Protein AF-A0A0F9GVG9-F1 (afdb_monomer)

Sequence (98 aa):
MKFPENLPGGWEFTEPFTPYPLAKGQVWRKCGPSDAIEIVRVMQPNHAEFDSGLPGISVRSSEIGNQSVTWRKDTWFMPGTEQQLMKRFETEGFARAK

Nearest PDB structures (foldseek):
  5zg9-assembly1_A  TM=3.654E-01  e=4.454E-01  Pyricularia oryzae P131
  4bhm-assembly1_F  TM=4.011E-01  e=1.248E+00  Pyricularia oryzae
  6ywy-assembly1_F  TM=3.355E-01  e=5.523E+00  Neurospora crassa

Mean predicted aligned error: 5.8 Å

Radius of gyration: 13.38 Å; Cα contacts (8 Å, |Δi|>4): 190; chains: 1; bounding box: 28×26×38 Å

Organism: NCBI:txid412755

Structure (mmCIF, N/CA/C/O backbone):
data_AF-A0A0F9GVG9-F1
#
_entry.id   AF-A0A0F9GVG9-F1
#
loop_
_atom_site.group_PDB
_atom_site.id
_atom_site.type_symbol
_atom_site.label_atom_id
_atom_site.label_alt_id
_atom_site.label_comp_id
_atom_site.label_asym_id
_atom_site.label_entity_id
_atom_site.label_seq_id
_atom_site.pdbx_PDB_ins_code
_atom_site.Cartn_x
_atom_site.Cartn_y
_atom_site.Cartn_z
_atom_site.occupancy
_atom_site.B_iso_or_equiv
_atom_site.auth_seq_id
_atom_site.auth_comp_id
_atom_site.auth_asym_id
_atom_site.auth_atom_id
_atom_site.pdbx_PDB_model_num
ATOM 1 N N . MET A 1 1 ? -10.624 1.197 20.888 1.00 71.62 1 MET A N 1
ATOM 2 C CA . MET A 1 1 ? -10.964 1.287 19.451 1.00 71.62 1 MET A CA 1
ATOM 3 C C . MET A 1 1 ? -10.833 -0.109 18.861 1.00 71.62 1 MET A C 1
ATOM 5 O O . MET A 1 1 ? -9.872 -0.783 19.207 1.00 71.62 1 MET A O 1
ATOM 9 N N . LYS A 1 2 ? -11.811 -0.588 18.083 1.00 80.69 2 LYS A N 1
ATOM 10 C CA . LYS A 1 2 ? -11.713 -1.894 17.403 1.00 80.69 2 LYS A CA 1
ATOM 11 C C . LYS A 1 2 ? -10.901 -1.741 16.114 1.00 80.69 2 LYS A C 1
ATOM 13 O O . LYS A 1 2 ? -11.127 -0.780 15.381 1.00 80.69 2 LYS A O 1
ATOM 18 N N . PHE A 1 3 ? -9.999 -2.677 15.838 1.00 80.38 3 PHE A N 1
ATOM 19 C CA . PHE A 1 3 ? -9.158 -2.674 14.639 1.00 80.38 3 PHE A CA 1
ATOM 20 C C . PHE A 1 3 ? -9.432 -3.911 13.774 1.00 80.38 3 PHE A C 1
ATOM 22 O O . PHE A 1 3 ? -9.885 -4.923 14.315 1.00 80.38 3 PHE A O 1
ATOM 29 N N . PRO A 1 4 ? -9.173 -3.849 12.456 1.00 78.69 4 PRO A N 1
ATOM 30 C CA . PRO A 1 4 ? -9.175 -5.032 11.605 1.00 78.69 4 PRO A CA 1
ATOM 31 C C . PRO A 1 4 ? -8.119 -6.037 12.080 1.00 78.69 4 PRO A C 1
ATOM 33 O O . PRO A 1 4 ? -7.030 -5.636 12.484 1.00 78.69 4 PRO A O 1
ATOM 36 N N . GLU A 1 5 ? -8.409 -7.335 11.988 1.00 79.88 5 GLU A N 1
ATOM 37 C CA . GLU A 1 5 ? -7.473 -8.399 12.399 1.00 79.88 5 GLU A CA 1
ATOM 38 C C . GLU A 1 5 ? -6.166 -8.385 11.593 1.00 79.88 5 GLU A C 1
ATOM 40 O O . GLU A 1 5 ? -5.107 -8.742 12.099 1.00 79.88 5 GLU A O 1
ATOM 45 N N . ASN A 1 6 ? -6.229 -7.923 10.344 1.00 78.44 6 ASN A N 1
ATOM 46 C CA . ASN A 1 6 ? -5.098 -7.795 9.431 1.00 78.44 6 ASN A CA 1
ATOM 47 C C . ASN A 1 6 ? -4.429 -6.407 9.489 1.00 78.44 6 ASN A C 1
ATOM 49 O O . ASN A 1 6 ? -3.826 -5.992 8.503 1.00 78.44 6 ASN A O 1
ATOM 53 N N . LEU A 1 7 ? -4.564 -5.672 10.600 1.00 78.44 7 LEU A N 1
ATOM 54 C CA . LEU A 1 7 ? -3.835 -4.430 10.872 1.00 78.44 7 LEU A CA 1
ATOM 55 C C . LEU A 1 7 ? -2.732 -4.701 11.921 1.00 78.44 7 LEU A C 1
ATOM 57 O O . LEU A 1 7 ? -2.998 -4.595 13.122 1.00 78.44 7 LEU A O 1
ATOM 61 N N . PRO A 1 8 ? -1.507 -5.074 11.498 1.00 65.94 8 PRO A N 1
ATOM 62 C CA . PRO A 1 8 ? -0.435 -5.470 12.411 1.00 65.94 8 PRO A CA 1
ATOM 63 C C . PRO A 1 8 ? -0.003 -4.293 13.299 1.00 65.94 8 PRO A C 1
ATOM 65 O O . PRO A 1 8 ? 0.111 -3.168 12.809 1.00 65.94 8 PRO A O 1
ATOM 68 N N . GLY A 1 9 ? 0.167 -4.529 14.605 1.00 60.62 9 GLY A N 1
ATOM 69 C CA . GLY A 1 9 ? 0.579 -3.488 15.561 1.00 60.62 9 GLY A CA 1
ATOM 70 C C . GLY A 1 9 ? -0.505 -2.452 15.900 1.00 60.62 9 GLY A C 1
ATOM 71 O O . GLY A 1 9 ? -0.252 -1.505 16.644 1.00 60.62 9 GLY A O 1
ATOM 72 N N . GLY A 1 10 ? -1.731 -2.618 15.388 1.00 66.25 10 GLY A N 1
ATOM 73 C CA . GLY A 1 10 ? -2.843 -1.701 15.634 1.00 66.25 10 GLY A CA 1
ATOM 74 C C . GLY A 1 10 ? -2.658 -0.335 14.959 1.00 66.25 10 GLY A C 1
ATOM 75 O O . GLY A 1 10 ? -2.226 -0.239 13.814 1.00 66.25 10 GLY A O 1
ATOM 76 N N . TRP A 1 11 ? -3.032 0.745 15.653 1.00 64.62 11 TRP A N 1
ATOM 77 C CA . TRP A 1 11 ? -2.949 2.127 15.148 1.00 64.62 11 TRP A CA 1
ATOM 78 C C . TRP A 1 11 ? -1.751 2.889 15.720 1.00 64.62 11 TRP A C 1
ATOM 80 O O . TRP A 1 11 ? -1.768 4.121 15.802 1.00 64.62 11 TRP A O 1
ATOM 90 N N . GLU A 1 12 ? -0.674 2.193 16.084 1.00 65.38 12 GLU A N 1
ATOM 91 C CA . GLU A 1 12 ? 0.569 2.786 16.596 1.00 65.38 12 GLU A CA 1
ATOM 92 C C . GLU A 1 12 ? 1.680 2.773 15.543 1.00 65.38 12 GLU A C 1
ATOM 94 O O . GLU A 1 12 ? 1.745 1.901 14.678 1.00 65.38 12 GLU A O 1
ATOM 99 N N . PHE A 1 13 ? 2.442 3.864 15.487 1.00 65.62 13 PHE A N 1
ATOM 100 C CA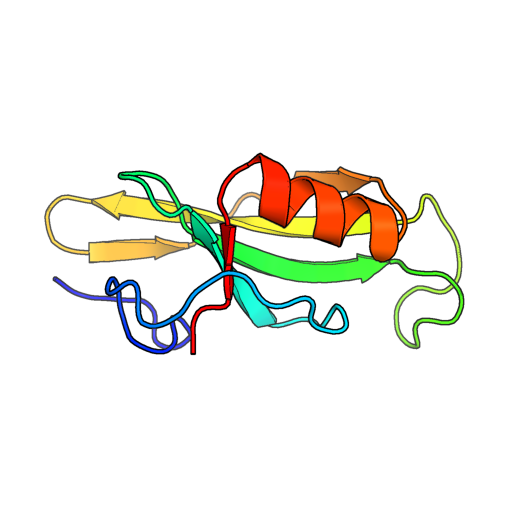 . PHE A 1 13 ? 3.567 3.981 14.571 1.00 65.62 13 PHE A CA 1
ATOM 101 C C . PHE A 1 13 ? 4.760 3.402 15.309 1.00 65.62 13 PHE A C 1
ATOM 103 O O . PHE A 1 13 ? 5.202 3.977 16.302 1.00 65.62 13 PHE A O 1
ATOM 110 N N . THR A 1 14 ? 5.218 2.237 14.870 1.00 65.81 14 THR A N 1
ATOM 111 C CA . THR A 1 14 ? 6.216 1.469 15.613 1.00 65.81 14 THR A CA 1
ATOM 112 C C . THR A 1 14 ? 7.629 1.669 15.073 1.00 65.81 14 THR 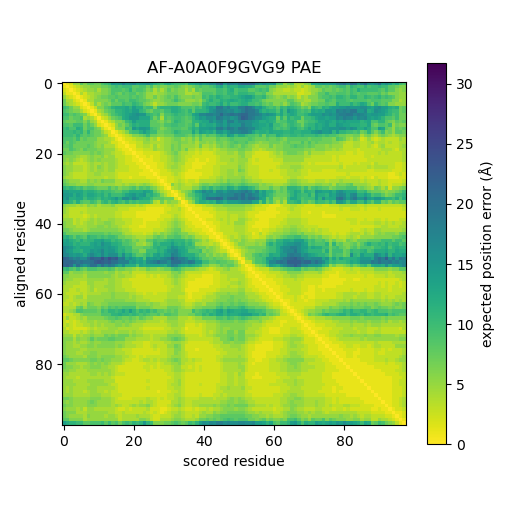A C 1
ATOM 114 O O . THR A 1 14 ? 8.576 1.555 15.846 1.00 65.81 14 THR A O 1
ATOM 117 N N . GLU A 1 15 ? 7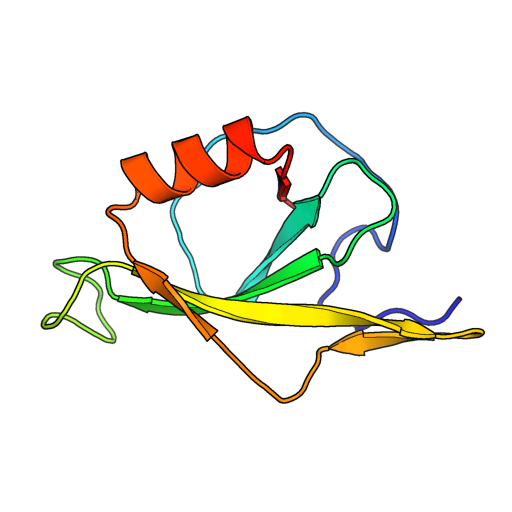.803 2.017 13.789 1.00 68.38 15 GLU A N 1
ATOM 118 C CA . GLU A 1 15 ? 9.124 2.078 13.146 1.00 68.38 15 GLU A CA 1
ATOM 119 C C . GLU A 1 15 ? 9.208 3.049 11.948 1.00 68.38 15 GLU A C 1
ATOM 121 O O . GLU A 1 15 ? 8.209 3.260 11.257 1.00 68.38 15 GLU A O 1
ATOM 126 N N . PRO A 1 16 ? 10.404 3.605 11.647 1.00 75.69 16 PRO A N 1
ATOM 127 C CA . PRO A 1 16 ? 10.643 4.434 10.462 1.00 75.69 16 PRO A CA 1
ATOM 128 C C . PRO A 1 16 ? 10.436 3.678 9.140 1.00 75.69 16 PRO A C 1
ATOM 130 O O . PRO A 1 16 ? 10.515 2.449 9.075 1.00 75.69 16 PRO A O 1
ATOM 133 N N . PHE A 1 17 ? 10.208 4.431 8.056 1.00 81.75 17 PHE A N 1
ATOM 134 C CA . PHE A 1 17 ? 10.083 3.870 6.710 1.00 81.75 17 PHE A CA 1
ATOM 135 C C . PHE A 1 17 ? 11.301 3.007 6.359 1.00 81.75 17 PHE A C 1
ATOM 137 O O . PHE A 1 17 ? 12.444 3.444 6.466 1.00 81.75 17 PHE A O 1
ATOM 144 N N . THR A 1 18 ? 11.035 1.781 5.915 1.00 83.75 18 THR A N 1
ATOM 145 C CA . THR A 1 18 ? 12.042 0.857 5.397 1.00 83.75 18 THR A CA 1
ATOM 146 C C . THR A 1 18 ? 11.498 0.250 4.104 1.00 83.75 18 THR A C 1
ATOM 148 O O . THR A 1 18 ? 10.393 -0.305 4.139 1.00 83.75 18 THR A O 1
ATOM 151 N N . PRO A 1 19 ? 12.224 0.335 2.971 1.00 85.50 19 PRO A N 1
ATOM 152 C CA . PRO A 1 19 ? 11.818 -0.320 1.733 1.00 85.50 19 PRO A CA 1
ATOM 153 C C . PRO A 1 19 ? 11.611 -1.820 1.946 1.00 85.50 19 PRO A C 1
ATOM 155 O O . PRO A 1 19 ? 12.403 -2.477 2.624 1.00 85.50 19 PRO A O 1
ATOM 158 N N . TYR A 1 20 ? 10.550 -2.368 1.364 1.00 86.69 20 TYR A N 1
ATOM 159 C CA . 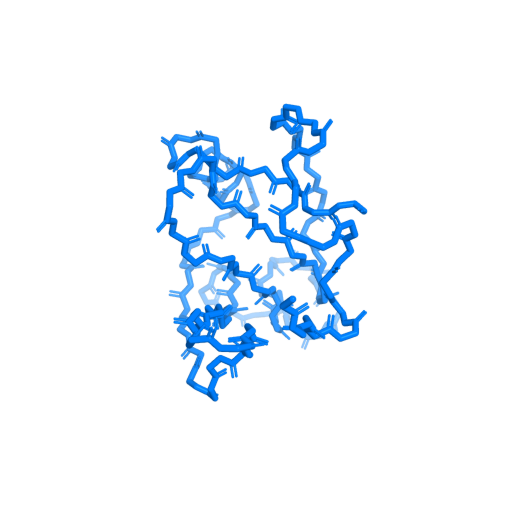TYR A 1 20 ? 10.208 -3.778 1.509 1.00 86.69 20 TYR A CA 1
ATOM 160 C C . TYR A 1 20 ? 9.586 -4.297 0.204 1.00 86.69 20 TYR A C 1
ATOM 162 O O . TYR A 1 20 ? 8.789 -3.562 -0.387 1.00 86.69 20 TYR A O 1
ATOM 170 N N . PRO A 1 21 ? 9.916 -5.525 -0.249 1.00 88.88 21 PRO A N 1
ATOM 171 C CA . PRO A 1 21 ? 9.347 -6.086 -1.475 1.00 88.88 21 PRO A CA 1
ATOM 172 C C . PRO A 1 21 ? 7.821 -6.080 -1.433 1.00 88.88 21 PRO A C 1
ATOM 174 O O . PRO A 1 21 ? 7.243 -6.444 -0.406 1.00 88.88 21 PRO A O 1
ATOM 177 N N . LEU A 1 22 ? 7.162 -5.681 -2.519 1.00 90.62 22 LEU A N 1
ATOM 178 C CA . LEU A 1 22 ? 5.703 -5.570 -2.553 1.00 90.62 22 LEU A CA 1
ATOM 179 C C . LEU A 1 22 ? 5.049 -6.950 -2.449 1.00 90.62 22 LEU A C 1
ATOM 181 O O . LEU A 1 22 ? 5.345 -7.853 -3.228 1.00 90.62 22 LEU A O 1
ATOM 185 N N . ALA A 1 23 ? 4.104 -7.101 -1.522 1.00 90.62 23 ALA A N 1
ATOM 186 C CA . ALA A 1 23 ? 3.323 -8.325 -1.385 1.00 90.62 23 ALA A CA 1
ATOM 187 C C . ALA A 1 23 ? 1.862 -8.034 -1.036 1.00 90.62 23 ALA A C 1
ATOM 189 O O . ALA A 1 23 ? 1.531 -7.055 -0.364 1.00 90.62 23 ALA A O 1
ATOM 190 N N . LYS A 1 24 ? 0.978 -8.927 -1.477 1.00 91.12 24 LYS A N 1
ATOM 191 C CA . LYS A 1 24 ? -0.439 -8.913 -1.110 1.00 91.12 24 LYS A CA 1
ATOM 192 C C . LYS A 1 24 ? -0.611 -9.074 0.405 1.00 91.12 24 LYS A C 1
ATOM 194 O O . LYS A 1 24 ? 0.092 -9.861 1.032 1.00 91.12 24 LYS A O 1
ATOM 199 N N . GLY A 1 25 ? -1.554 -8.333 0.979 1.00 89.12 25 GLY A N 1
ATOM 200 C CA . GLY A 1 25 ? -1.828 -8.284 2.416 1.00 89.12 25 GLY A CA 1
ATOM 201 C C . GLY A 1 25 ? -0.902 -7.351 3.198 1.00 89.12 25 GLY A C 1
ATOM 202 O O . GLY A 1 25 ? -1.101 -7.164 4.395 1.00 89.12 25 GLY A O 1
ATOM 203 N N . GLN A 1 26 ? 0.097 -6.737 2.554 1.00 89.75 26 GLN A N 1
ATOM 204 C CA . GLN A 1 26 ? 0.922 -5.734 3.221 1.00 89.75 26 GLN A CA 1
ATOM 205 C C . GLN A 1 26 ? 0.121 -4.484 3.529 1.00 89.75 26 GLN A C 1
ATOM 207 O O . GLN A 1 26 ? -0.585 -3.959 2.667 1.00 89.75 26 GLN A O 1
ATOM 212 N N . VAL A 1 27 ? 0.324 -3.969 4.735 1.00 89.88 27 VAL A N 1
ATOM 213 C CA . VAL A 1 27 ? -0.274 -2.721 5.181 1.00 89.88 27 VAL A CA 1
ATOM 214 C C . VAL A 1 27 ? 0.799 -1.649 5.316 1.00 89.88 27 VAL A C 1
ATOM 216 O O . VAL A 1 27 ? 1.823 -1.844 5.973 1.00 89.88 27 VAL A O 1
ATOM 219 N N . TRP A 1 28 ? 0.533 -0.496 4.712 1.00 89.00 28 TRP A N 1
ATOM 220 C CA . TRP A 1 28 ? 1.334 0.714 4.834 1.00 89.00 28 TRP A CA 1
ATOM 221 C C . TRP A 1 28 ? 0.499 1.795 5.503 1.00 89.00 28 TRP A C 1
ATOM 223 O O . TRP A 1 28 ? -0.648 2.037 5.140 1.00 89.00 28 TRP A O 1
ATOM 233 N N . ARG A 1 29 ? 1.069 2.470 6.487 1.00 86.56 29 ARG A N 1
ATOM 234 C CA . ARG A 1 29 ? 0.394 3.480 7.287 1.00 86.56 29 ARG A CA 1
ATOM 235 C C . ARG A 1 29 ? 1.053 4.832 7.098 1.00 86.56 29 ARG A C 1
ATOM 237 O O . ARG A 1 29 ? 2.265 4.938 7.224 1.00 86.56 29 ARG A O 1
ATOM 244 N N . LYS A 1 30 ? 0.256 5.872 6.874 1.00 84.75 30 LYS A N 1
ATOM 245 C CA . LYS A 1 30 ? 0.757 7.245 6.863 1.00 84.75 30 LYS A CA 1
ATOM 246 C C . LYS A 1 30 ? 1.133 7.701 8.280 1.00 84.75 30 LYS A C 1
ATOM 248 O O . LYS A 1 30 ? 0.351 7.526 9.211 1.00 84.75 30 LYS A O 1
ATOM 253 N N . CYS A 1 31 ? 2.283 8.348 8.444 1.00 72.19 31 CYS A N 1
ATOM 254 C CA . CYS A 1 31 ? 2.811 8.903 9.699 1.00 72.19 31 CYS A CA 1
ATOM 255 C C . CYS A 1 31 ? 2.030 10.137 10.217 1.00 72.19 31 CYS A C 1
ATOM 257 O O . CYS A 1 31 ? 2.544 10.899 11.030 1.00 72.19 31 CYS A O 1
ATOM 259 N N . GLY A 1 32 ? 0.796 10.357 9.748 1.00 64.69 32 GLY A N 1
ATOM 260 C CA . GLY A 1 32 ? -0.102 11.446 10.149 1.00 64.69 32 GLY A CA 1
ATOM 261 C C . GLY A 1 32 ? -1.517 10.932 10.456 1.00 64.69 32 GLY A C 1
ATOM 262 O O . GLY A 1 32 ? -1.742 9.722 10.427 1.00 64.69 32 GLY A O 1
ATOM 263 N N . PRO A 1 33 ? -2.498 11.813 10.737 1.00 58.47 33 PRO A N 1
ATOM 264 C CA . PRO A 1 33 ? -3.874 11.436 11.095 1.00 58.47 33 PRO A CA 1
ATOM 265 C C . PRO A 1 33 ? -4.705 10.938 9.892 1.00 58.47 33 PRO A C 1
ATOM 267 O O . PRO A 1 33 ? -5.854 11.326 9.710 1.00 58.47 33 PRO A O 1
ATOM 270 N N . SER A 1 34 ? -4.123 10.100 9.037 1.00 63.38 34 SER A N 1
ATOM 271 C CA . SER A 1 34 ? -4.735 9.602 7.803 1.00 63.38 34 SER A CA 1
ATOM 272 C C . SER A 1 34 ? -4.843 8.080 7.769 1.00 63.38 34 SER A C 1
ATOM 274 O O . SER A 1 34 ? -4.309 7.369 8.621 1.00 63.38 34 SER A O 1
ATOM 276 N N . ASP A 1 35 ? -5.545 7.617 6.739 1.00 76.94 35 ASP A N 1
ATOM 277 C CA . ASP A 1 35 ? -5.823 6.223 6.430 1.00 76.94 35 ASP A CA 1
ATOM 278 C C . ASP A 1 35 ? -4.538 5.379 6.274 1.00 76.94 35 ASP A C 1
ATOM 280 O O . ASP A 1 35 ? -3.502 5.833 5.776 1.00 76.94 35 ASP A O 1
ATOM 284 N N . ALA A 1 36 ? -4.624 4.116 6.684 1.00 88.19 36 ALA A N 1
ATOM 285 C CA . ALA A 1 36 ? -3.703 3.067 6.270 1.00 88.19 36 ALA A CA 1
ATOM 286 C C . ALA A 1 36 ? -4.142 2.537 4.900 1.00 88.19 36 ALA A C 1
ATOM 288 O O . ALA A 1 36 ? -5.310 2.654 4.536 1.00 88.19 36 ALA A O 1
ATOM 289 N N . ILE A 1 37 ? -3.228 1.934 4.151 1.00 91.25 37 ILE A N 1
ATOM 290 C CA . ILE A 1 37 ? -3.517 1.252 2.893 1.00 91.25 37 ILE A CA 1
ATOM 291 C C . ILE A 1 37 ? -3.105 -0.210 2.993 1.00 91.25 37 ILE A C 1
ATOM 293 O O . ILE A 1 37 ? -2.053 -0.524 3.542 1.00 91.25 37 ILE A O 1
ATOM 297 N N . GLU A 1 38 ? -3.911 -1.100 2.432 1.00 93.00 38 GLU A N 1
ATOM 298 C CA . GLU A 1 38 ? -3.574 -2.514 2.281 1.00 93.00 38 GLU A CA 1
ATOM 299 C C . GLU A 1 38 ? -3.414 -2.859 0.805 1.00 93.00 38 GLU A C 1
ATOM 301 O O . GLU A 1 38 ? -4.292 -2.550 -0.004 1.00 93.00 38 GLU A O 1
ATOM 306 N N . ILE A 1 39 ? -2.324 -3.541 0.461 1.00 93.19 39 ILE A N 1
ATOM 307 C CA . ILE A 1 39 ? -2.077 -4.064 -0.880 1.00 93.19 39 ILE A CA 1
ATOM 308 C C . ILE A 1 39 ? -2.966 -5.283 -1.117 1.00 93.19 39 ILE A C 1
ATOM 310 O O . ILE A 1 39 ? -2.742 -6.355 -0.563 1.00 93.19 39 ILE A O 1
ATOM 314 N N . VAL A 1 40 ? -3.954 -5.147 -1.996 1.00 93.50 40 VAL A N 1
ATOM 315 C CA . VAL A 1 40 ? -4.847 -6.252 -2.384 1.00 93.50 40 VAL A CA 1
ATOM 316 C C . VAL A 1 40 ? -4.351 -7.010 -3.611 1.00 93.50 40 VAL A C 1
ATOM 318 O O . VAL A 1 40 ? -4.668 -8.192 -3.757 1.00 93.50 40 VAL A O 1
ATOM 321 N N . ARG A 1 41 ? -3.574 -6.362 -4.490 1.00 91.38 41 ARG A N 1
ATOM 322 C CA . ARG A 1 41 ? -2.959 -6.990 -5.673 1.00 91.38 41 ARG A CA 1
ATOM 323 C C . ARG A 1 41 ? -1.617 -6.346 -6.002 1.00 91.38 41 ARG A C 1
ATOM 325 O O . ARG A 1 41 ? -1.489 -5.126 -5.905 1.00 91.38 41 ARG A O 1
ATOM 332 N N . VAL A 1 42 ? -0.670 -7.160 -6.460 1.00 91.69 42 VAL A N 1
ATOM 333 C CA . VAL A 1 42 ? 0.630 -6.729 -6.991 1.00 91.69 42 VAL A CA 1
ATOM 334 C C . VAL A 1 42 ? 0.680 -7.077 -8.475 1.00 91.69 42 VAL A C 1
ATOM 336 O O . VAL A 1 42 ? 0.467 -8.226 -8.847 1.00 91.69 42 VAL A O 1
ATOM 339 N N . MET A 1 43 ? 0.923 -6.074 -9.315 1.00 90.62 43 MET A N 1
ATOM 340 C CA . MET A 1 43 ? 1.026 -6.197 -10.772 1.00 90.62 43 MET A CA 1
ATOM 341 C C . MET A 1 43 ? 2.407 -5.691 -11.190 1.00 90.62 43 MET A C 1
ATOM 343 O O . MET A 1 43 ? 2.527 -4.639 -11.806 1.00 90.62 43 MET A O 1
ATOM 347 N N . GLN A 1 44 ? 3.466 -6.376 -10.761 1.00 88.75 44 GLN A N 1
ATOM 348 C CA . GLN A 1 44 ? 4.841 -6.075 -11.175 1.00 88.75 44 GLN A CA 1
ATOM 349 C C . GLN A 1 44 ? 5.283 -7.079 -12.252 1.00 88.75 44 GLN A C 1
ATOM 351 O O . GLN A 1 44 ? 4.799 -8.211 -12.241 1.00 88.75 44 GLN A O 1
ATOM 356 N N . PRO A 1 45 ? 6.197 -6.706 -13.166 1.00 82.19 45 PRO A N 1
ATOM 357 C CA . PRO A 1 45 ? 6.757 -7.652 -14.129 1.00 82.19 45 PRO A CA 1
ATOM 358 C C . PRO A 1 45 ? 7.326 -8.893 -13.430 1.00 82.19 45 PRO A C 1
ATOM 360 O O . PRO A 1 45 ? 8.013 -8.764 -12.414 1.00 82.19 45 PRO A O 1
ATOM 363 N N . ASN A 1 46 ? 7.085 -10.078 -13.993 1.00 78.44 46 ASN A N 1
ATOM 364 C CA . ASN A 1 46 ? 7.469 -11.384 -13.447 1.00 78.44 46 ASN A CA 1
ATOM 365 C C . ASN A 1 46 ? 6.739 -11.794 -12.146 1.00 78.44 46 ASN A C 1
ATOM 367 O O . ASN A 1 46 ? 7.193 -12.709 -11.454 1.00 78.44 46 ASN A O 1
ATOM 371 N N . HIS A 1 47 ? 5.627 -11.143 -11.775 1.00 78.88 47 HIS A N 1
ATOM 372 C CA . HIS A 1 47 ? 4.834 -11.552 -10.610 1.00 78.88 47 HIS A CA 1
ATOM 373 C C . HIS A 1 47 ? 3.915 -12.740 -10.943 1.00 78.88 47 HIS A C 1
ATOM 375 O O . HIS A 1 47 ? 3.181 -12.710 -11.927 1.00 78.88 47 HIS A O 1
ATOM 381 N N . ALA A 1 48 ? 3.886 -13.757 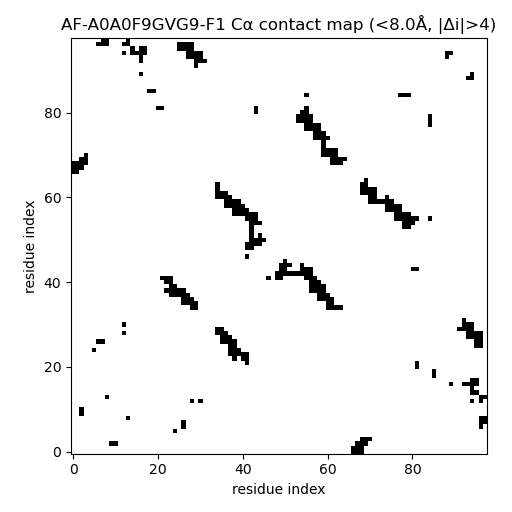-10.073 1.00 74.94 48 ALA A N 1
ATOM 382 C CA . ALA A 1 48 ? 3.217 -15.040 -10.329 1.00 74.94 48 ALA A CA 1
ATOM 383 C C . ALA A 1 48 ? 1.712 -14.939 -10.653 1.00 74.94 48 ALA A C 1
ATOM 385 O O . ALA A 1 48 ? 1.194 -15.747 -11.417 1.00 74.94 48 ALA A O 1
ATOM 386 N N . GLU A 1 49 ? 1.005 -13.967 -10.065 1.00 69.94 49 GLU A N 1
ATOM 387 C CA . GLU A 1 49 ? -0.439 -13.779 -10.290 1.00 69.94 49 GLU A CA 1
ATOM 388 C C . GLU A 1 49 ? -0.766 -12.888 -11.503 1.00 69.94 49 GLU A C 1
ATOM 390 O O . GLU A 1 49 ? -1.828 -13.048 -12.101 1.00 69.94 49 GLU A O 1
ATOM 395 N N . PHE A 1 50 ? 0.107 -11.940 -11.861 1.00 68.69 50 PHE A N 1
ATOM 396 C CA . PHE A 1 50 ? -0.190 -10.902 -12.854 1.00 68.69 50 PHE A CA 1
ATOM 397 C C . PHE A 1 50 ? 1.096 -10.464 -13.563 1.00 68.69 50 PHE A C 1
ATOM 399 O O . PHE A 1 50 ? 1.757 -9.519 -13.136 1.00 68.69 50 PHE A O 1
ATOM 406 N N . ASP A 1 51 ? 1.426 -11.150 -14.657 1.00 62.66 51 ASP A N 1
ATOM 407 C CA . ASP A 1 51 ? 2.619 -10.900 -15.476 1.00 62.66 51 ASP A CA 1
ATOM 408 C C . ASP A 1 51 ? 2.253 -10.328 -16.857 1.00 62.66 51 ASP A C 1
ATOM 410 O O . ASP A 1 51 ? 2.500 -10.926 -17.901 1.00 62.66 51 ASP A O 1
ATOM 414 N N . SER A 1 52 ? 1.517 -9.213 -16.866 1.00 57.94 52 SER A N 1
ATOM 415 C CA . SER A 1 52 ? 1.259 -8.357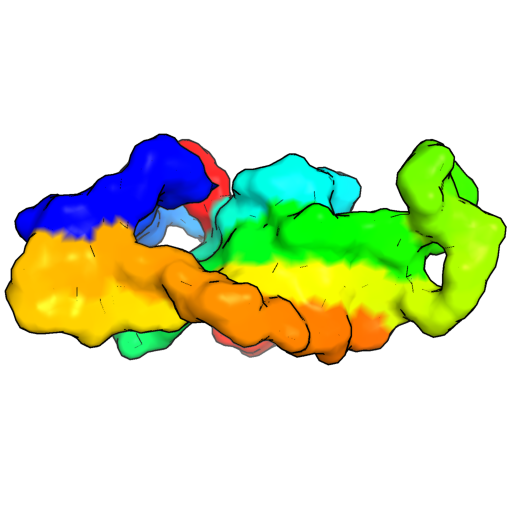 -18.041 1.00 57.94 52 SER A CA 1
ATOM 416 C C . SER A 1 52 ? 0.275 -7.238 -17.679 1.00 57.94 52 SER A C 1
ATOM 418 O O . SER A 1 52 ? -0.717 -7.463 -16.989 1.00 57.94 52 SER A O 1
ATOM 420 N N . GLY A 1 53 ? 0.545 -6.009 -18.132 1.00 74.44 53 GLY A N 1
ATOM 421 C CA . GLY A 1 53 ? -0.282 -4.827 -17.857 1.00 74.44 53 GLY A CA 1
ATOM 422 C C . GLY A 1 53 ? 0.534 -3.609 -17.421 1.00 74.44 53 GLY A C 1
ATOM 423 O O . GLY A 1 53 ? 1.762 -3.613 -17.494 1.00 74.44 53 GLY A O 1
ATOM 424 N N . LEU A 1 54 ? -0.151 -2.549 -16.981 1.00 85.69 54 LEU A N 1
ATOM 425 C CA . LEU A 1 54 ? 0.501 -1.377 -16.391 1.00 85.69 54 LEU A CA 1
ATOM 426 C C . LEU A 1 54 ? 1.083 -1.767 -15.019 1.00 85.69 54 LEU A C 1
ATOM 428 O O . LEU A 1 54 ? 0.309 -2.205 -14.166 1.00 85.69 54 LEU A O 1
ATOM 432 N N . PRO A 1 55 ? 2.400 -1.606 -14.776 1.00 91.00 55 PRO A N 1
ATOM 433 C CA . PRO A 1 55 ? 2.986 -1.969 -13.496 1.00 91.00 55 PRO A CA 1
ATOM 434 C C . PRO A 1 55 ? 2.397 -1.161 -12.345 1.00 91.00 55 PRO A C 1
ATOM 436 O O . PRO A 1 55 ? 2.200 0.051 -12.473 1.00 91.00 55 PRO A O 1
ATOM 439 N N . GLY A 1 56 ? 2.133 -1.812 -11.217 1.00 93.00 56 GLY A N 1
ATOM 440 C CA . GLY A 1 56 ? 1.627 -1.131 -10.032 1.00 93.00 56 GLY A CA 1
ATOM 441 C C . GLY A 1 56 ? 1.093 -2.059 -8.952 1.00 93.00 56 GLY A C 1
ATOM 442 O O . GLY A 1 56 ? 1.400 -3.252 -8.904 1.00 93.00 56 GLY A O 1
ATOM 443 N N . ILE A 1 57 ? 0.272 -1.485 -8.077 1.00 93.75 57 ILE A N 1
ATOM 444 C CA . ILE A 1 57 ? -0.445 -2.186 -7.008 1.00 93.75 57 ILE A CA 1
ATOM 445 C C . ILE A 1 57 ? -1.891 -1.701 -6.941 1.00 93.75 57 ILE A C 1
ATOM 447 O O . ILE A 1 57 ? -2.177 -0.530 -7.182 1.00 93.75 57 ILE A O 1
ATOM 451 N N . SER A 1 58 ? -2.815 -2.585 -6.581 1.00 93.69 58 SER A N 1
ATOM 452 C CA . SER A 1 58 ? -4.143 -2.166 -6.129 1.00 93.69 58 SER A CA 1
ATOM 453 C C . SER A 1 58 ? -4.145 -2.126 -4.614 1.00 93.69 58 SER A C 1
ATOM 455 O O . SER A 1 58 ? -3.663 -3.066 -3.974 1.00 93.69 58 SER A O 1
ATOM 457 N N . VAL A 1 59 ? -4.726 -1.076 -4.044 1.00 93.81 59 VAL A N 1
ATOM 458 C CA . VAL A 1 59 ? -4.866 -0.940 -2.596 1.00 93.81 59 VAL A CA 1
ATOM 459 C C . VAL A 1 59 ? -6.290 -0.580 -2.197 1.00 93.81 59 VAL A C 1
ATOM 461 O O . VAL A 1 59 ? -7.063 -0.091 -3.020 1.00 93.81 59 VAL A O 1
ATOM 464 N N . ARG A 1 60 ? -6.609 -0.772 -0.918 1.00 93.06 60 ARG A N 1
ATOM 465 C CA . ARG A 1 60 ? -7.779 -0.185 -0.244 1.00 93.06 60 ARG A CA 1
ATOM 466 C C . ARG A 1 60 ? -7.326 0.649 0.949 1.00 93.06 60 ARG A C 1
ATOM 468 O O . ARG A 1 60 ? -6.359 0.262 1.602 1.00 93.06 60 ARG A O 1
ATOM 475 N N . SER A 1 61 ? -8.006 1.757 1.245 1.00 90.94 61 SER A N 1
ATOM 476 C CA . SER A 1 61 ? -7.762 2.542 2.465 1.00 90.94 61 SER A CA 1
ATOM 477 C C . SER A 1 61 ? -8.535 1.973 3.633 1.00 90.94 61 SER A C 1
ATOM 479 O O . SER A 1 61 ? -9.567 1.319 3.464 1.00 90.94 61 SER A O 1
ATOM 481 N N . SER A 1 62 ? -8.069 2.279 4.833 1.00 88.50 62 SER A N 1
ATOM 482 C CA . SER A 1 62 ? -8.911 2.217 6.008 1.00 88.50 62 SER A CA 1
ATOM 483 C C . SER A 1 62 ? -9.838 3.436 6.107 1.00 88.50 62 SER A C 1
ATOM 485 O O . SER A 1 62 ? -9.713 4.428 5.392 1.00 88.50 62 SER A O 1
ATOM 487 N N . GLU A 1 63 ? -10.832 3.323 6.971 1.00 87.06 63 GLU A N 1
ATOM 488 C CA . GLU A 1 63 ? -11.752 4.375 7.370 1.00 87.06 63 GLU A CA 1
ATOM 489 C C . GLU A 1 63 ? -11.830 4.357 8.897 1.00 87.06 63 GLU A C 1
ATOM 491 O O . GLU A 1 63 ? -12.082 3.308 9.505 1.00 87.06 63 GLU A O 1
ATOM 496 N N . ILE A 1 64 ? -11.571 5.509 9.518 1.00 82.00 64 ILE A N 1
ATOM 497 C CA . ILE A 1 64 ? -11.579 5.680 10.972 1.00 82.00 64 ILE A CA 1
ATOM 498 C C . ILE A 1 64 ? -12.956 6.199 11.393 1.00 82.00 64 ILE A C 1
ATOM 500 O O . ILE A 1 64 ? -13.282 7.364 11.184 1.00 82.00 64 ILE A O 1
ATOM 504 N N . GLY A 1 65 ? -13.764 5.337 12.005 1.00 81.12 65 GLY A N 1
ATOM 505 C CA . GLY A 1 65 ? -15.019 5.718 12.649 1.00 81.12 65 GLY A CA 1
ATOM 506 C C . GLY A 1 65 ? -14.855 5.986 14.150 1.00 81.12 65 GLY A C 1
ATOM 507 O O . GLY A 1 65 ? -13.800 5.750 14.739 1.00 81.12 65 GLY A O 1
ATOM 508 N N . ASN A 1 66 ? -15.945 6.399 14.806 1.00 79.00 66 ASN A N 1
ATOM 509 C CA . ASN A 1 66 ? -15.947 6.764 16.233 1.00 79.00 66 ASN A CA 1
ATOM 510 C C . ASN A 1 66 ? -15.490 5.639 17.182 1.00 79.00 66 ASN A C 1
ATOM 512 O O . ASN A 1 66 ? -14.942 5.917 18.245 1.00 79.00 66 ASN A O 1
ATOM 516 N N . GLN A 1 67 ? -15.736 4.370 16.840 1.00 83.94 67 GLN A N 1
ATOM 517 C CA . GLN A 1 67 ? -15.418 3.222 17.707 1.00 83.94 67 GLN A CA 1
ATOM 518 C C . GLN A 1 67 ? -14.569 2.142 17.024 1.00 83.94 67 GLN A C 1
ATOM 520 O O . GLN A 1 67 ? -14.089 1.218 17.694 1.00 83.94 67 GLN A O 1
ATOM 525 N N . SER A 1 68 ? -14.355 2.248 15.713 1.00 84.31 68 SER A N 1
ATOM 526 C CA . SER A 1 68 ? -13.692 1.218 14.918 1.00 84.31 68 SER A CA 1
ATOM 527 C C . SER A 1 68 ? -12.965 1.789 13.713 1.00 84.31 68 SER A C 1
ATOM 529 O O . SER A 1 68 ? -13.436 2.737 13.091 1.00 84.31 68 SER A O 1
ATOM 531 N N . VAL A 1 69 ? -11.878 1.129 13.342 1.00 84.12 69 VAL A N 1
ATOM 532 C CA . VAL A 1 69 ? -11.223 1.264 12.043 1.00 84.12 69 VAL A CA 1
ATOM 533 C C . VAL A 1 69 ? -11.673 0.097 11.170 1.00 84.12 69 VAL A C 1
ATOM 535 O O . VAL A 1 69 ? -11.664 -1.047 11.624 1.00 84.12 69 VAL A O 1
ATOM 538 N N . THR A 1 70 ? -12.055 0.367 9.925 1.00 88.31 70 THR A N 1
ATOM 539 C CA . THR A 1 70 ? -12.446 -0.675 8.959 1.00 88.31 70 THR A CA 1
ATOM 540 C C . THR A 1 70 ? -11.766 -0.460 7.616 1.00 88.31 70 THR A C 1
ATOM 542 O O . THR A 1 70 ? -11.303 0.638 7.337 1.00 88.31 70 THR A O 1
ATOM 545 N N . TRP A 1 71 ? -11.673 -1.499 6.787 1.00 89.81 71 TRP A N 1
ATOM 546 C CA . TRP A 1 71 ? -11.208 -1.352 5.409 1.00 89.81 71 TRP A CA 1
ATOM 547 C C . TRP A 1 71 ? -12.355 -0.923 4.505 1.00 89.81 71 TRP A C 1
ATOM 549 O O . TRP A 1 71 ? -13.429 -1.531 4.531 1.00 89.81 71 TRP A O 1
ATOM 559 N N . ARG A 1 72 ? -12.107 0.073 3.654 1.00 90.50 72 ARG A N 1
ATOM 560 C CA . ARG A 1 72 ? -13.049 0.437 2.599 1.00 90.50 72 ARG A CA 1
ATOM 561 C C . ARG A 1 72 ? -13.210 -0.729 1.622 1.00 90.50 72 ARG A C 1
ATOM 563 O O . ARG A 1 72 ? -12.285 -1.513 1.396 1.00 90.50 72 ARG A O 1
ATOM 570 N N . LYS A 1 73 ? -14.411 -0.848 1.054 1.00 89.00 73 LYS A N 1
ATOM 571 C CA . LYS A 1 73 ? -14.721 -1.861 0.031 1.00 89.00 73 LYS A CA 1
ATOM 572 C C . LYS A 1 73 ? -14.072 -1.525 -1.308 1.00 89.00 73 LYS A C 1
ATOM 574 O O . LYS A 1 73 ? -13.6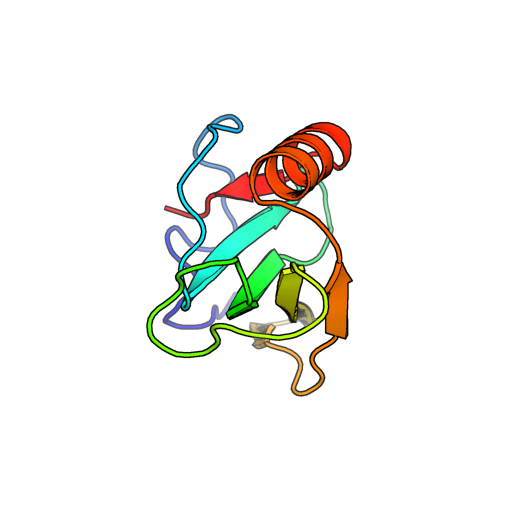77 -2.431 -2.036 1.00 89.00 73 LYS A O 1
ATOM 579 N N . ASP A 1 74 ? -13.963 -0.235 -1.601 1.00 91.12 74 ASP A N 1
ATOM 580 C CA . ASP A 1 74 ? -13.406 0.250 -2.851 1.00 91.12 74 ASP A CA 1
ATOM 581 C C . ASP A 1 74 ? -11.885 0.127 -2.862 1.00 91.12 74 ASP A C 1
ATOM 583 O O . ASP A 1 74 ? -11.197 0.386 -1.870 1.00 91.12 74 ASP A O 1
ATOM 587 N N . THR A 1 75 ? -11.366 -0.248 -4.025 1.00 93.00 75 THR A N 1
ATOM 588 C CA . THR A 1 75 ? -9.933 -0.346 -4.282 1.00 93.00 75 THR A CA 1
ATOM 589 C C . THR A 1 75 ? -9.558 0.613 -5.394 1.00 93.00 75 THR A C 1
ATOM 591 O O . THR A 1 75 ? -10.299 0.724 -6.372 1.00 93.00 75 THR A O 1
ATOM 594 N N . TRP A 1 76 ? -8.384 1.227 -5.315 1.00 92.75 76 TRP A N 1
ATOM 595 C CA . TRP A 1 76 ? -7.829 1.995 -6.428 1.00 92.75 76 TRP A CA 1
ATOM 596 C C . TRP A 1 76 ? -6.447 1.482 -6.811 1.00 92.75 76 TRP A C 1
ATOM 598 O O . TRP A 1 76 ? -5.777 0.770 -6.060 1.00 92.75 76 TRP A O 1
ATOM 608 N N . PHE A 1 77 ? -6.041 1.829 -8.026 1.00 93.38 77 PHE A N 1
ATOM 609 C CA . PHE A 1 77 ? -4.771 1.420 -8.598 1.00 93.38 77 PHE A CA 1
ATOM 610 C C . PHE A 1 77 ? -3.717 2.515 -8.422 1.00 93.38 77 PHE A C 1
ATOM 612 O O . PHE A 1 77 ? -3.970 3.688 -8.697 1.00 93.38 77 PHE A O 1
ATOM 619 N N . MET A 1 78 ? -2.527 2.122 -7.978 1.00 93.81 78 MET A N 1
ATOM 620 C CA . MET A 1 78 ? -1.341 2.965 -7.945 1.00 93.81 78 MET A CA 1
ATOM 621 C C . MET A 1 78 ? -0.343 2.471 -8.994 1.00 93.81 78 MET A C 1
ATOM 623 O O . MET A 1 78 ? 0.283 1.430 -8.775 1.00 93.81 78 MET A O 1
ATOM 627 N N . PRO A 1 79 ? -0.180 3.195 -10.117 1.00 94.31 79 PRO A N 1
ATOM 628 C CA . PRO A 1 79 ? 0.821 2.850 -11.114 1.00 94.31 79 PRO A CA 1
ATOM 629 C C . PRO A 1 79 ? 2.232 3.114 -10.587 1.00 94.31 79 PRO A C 1
ATOM 631 O O . PRO A 1 79 ? 2.468 4.090 -9.869 1.00 94.31 79 PRO A O 1
ATOM 634 N N . GLY A 1 80 ? 3.172 2.273 -11.000 1.00 93.31 80 GLY A N 1
ATOM 635 C CA . GLY A 1 80 ? 4.595 2.454 -10.756 1.00 93.31 80 GLY A CA 1
ATOM 636 C C . GLY A 1 80 ? 5.354 1.135 -10.671 1.00 93.31 80 GLY A C 1
ATOM 637 O O . GLY A 1 80 ? 4.800 0.085 -10.338 1.00 93.31 80 GLY A O 1
ATOM 638 N N . THR A 1 81 ? 6.652 1.199 -10.945 1.00 92.31 81 THR A N 1
ATOM 639 C CA . THR A 1 81 ? 7.579 0.127 -10.572 1.00 92.31 81 THR A CA 1
ATOM 640 C C . THR A 1 81 ? 7.712 0.053 -9.053 1.00 92.31 81 THR A C 1
ATOM 642 O O . THR A 1 81 ? 7.421 1.023 -8.349 1.00 92.31 81 THR A O 1
ATOM 645 N N . GLU A 1 82 ? 8.206 -1.068 -8.531 1.00 91.50 82 GLU A N 1
ATOM 646 C CA . GLU A 1 82 ? 8.475 -1.214 -7.097 1.00 91.50 82 GLU A CA 1
ATOM 647 C C . GLU A 1 82 ? 9.310 -0.052 -6.534 1.00 91.50 82 GLU A C 1
ATOM 649 O O . GLU A 1 82 ? 8.933 0.556 -5.534 1.00 91.50 82 GLU A O 1
ATOM 654 N N . GLN A 1 83 ? 10.377 0.352 -7.230 1.00 91.94 83 GLN A N 1
ATOM 655 C CA . GLN A 1 83 ? 11.211 1.483 -6.816 1.00 91.94 83 GLN A CA 1
ATOM 656 C C . GLN A 1 83 ? 10.433 2.809 -6.767 1.00 91.94 83 GLN A C 1
ATOM 658 O O . GLN A 1 83 ? 10.605 3.600 -5.837 1.00 91.94 83 GLN A O 1
ATOM 663 N N . GLN A 1 84 ? 9.571 3.068 -7.756 1.00 94.50 84 GLN A N 1
ATOM 664 C CA . GLN A 1 84 ? 8.741 4.275 -7.791 1.00 94.50 84 GLN A CA 1
ATOM 665 C C . GLN A 1 84 ? 7.711 4.279 -6.658 1.00 94.50 84 GLN A C 1
ATOM 667 O O . GLN A 1 84 ? 7.507 5.314 -6.025 1.00 94.50 84 GLN A O 1
ATOM 672 N N . LEU A 1 85 ? 7.097 3.127 -6.378 1.00 93.81 85 LEU A N 1
ATOM 673 C CA . LEU A 1 85 ? 6.127 2.965 -5.298 1.00 93.81 85 LEU A CA 1
ATOM 674 C C . LEU A 1 85 ? 6.784 3.117 -3.922 1.00 93.81 85 LEU A C 1
ATOM 676 O O . LEU A 1 85 ? 6.246 3.835 -3.086 1.00 93.81 85 LEU A O 1
ATOM 680 N N . MET A 1 86 ? 7.974 2.547 -3.709 1.00 94.31 86 MET A N 1
ATOM 681 C CA . MET A 1 86 ? 8.736 2.748 -2.470 1.00 94.31 86 MET A CA 1
ATOM 682 C C . MET A 1 86 ? 9.089 4.220 -2.257 1.00 94.31 86 MET A C 1
ATOM 684 O O . MET A 1 86 ? 8.824 4.765 -1.189 1.00 94.31 86 MET A O 1
ATOM 688 N N . LYS A 1 87 ? 9.602 4.899 -3.290 1.00 93.81 87 LYS A N 1
ATOM 689 C CA . LYS A 1 87 ? 9.899 6.337 -3.215 1.00 93.81 87 LYS A CA 1
ATOM 690 C C . LYS A 1 87 ? 8.645 7.162 -2.924 1.00 93.81 87 LYS A C 1
ATOM 692 O O . LYS A 1 87 ? 8.698 8.135 -2.175 1.00 93.81 87 LYS A O 1
ATOM 697 N N . ARG A 1 88 ? 7.509 6.787 -3.518 1.00 92.44 88 ARG A N 1
ATOM 698 C CA . ARG A 1 88 ? 6.220 7.430 -3.257 1.00 92.44 88 ARG A CA 1
ATOM 699 C C . ARG A 1 88 ? 5.788 7.234 -1.807 1.00 92.44 88 ARG A C 1
ATOM 701 O O . ARG A 1 88 ? 5.404 8.210 -1.174 1.00 92.44 88 ARG A O 1
ATOM 708 N N . PHE A 1 89 ? 5.887 6.016 -1.278 1.00 91.62 89 PHE A N 1
ATOM 709 C CA . PHE A 1 89 ? 5.579 5.724 0.121 1.00 91.62 89 PHE A CA 1
ATOM 710 C C . PHE A 1 89 ? 6.454 6.533 1.072 1.00 91.62 89 PHE A C 1
ATOM 712 O O . PHE A 1 89 ? 5.916 7.177 1.964 1.00 91.62 89 PHE A O 1
ATOM 719 N N . GLU A 1 90 ? 7.760 6.597 0.832 1.00 91.00 90 GLU A N 1
ATOM 720 C CA . GLU A 1 90 ? 8.674 7.439 1.606 1.00 91.00 90 GLU A CA 1
ATOM 721 C C . GLU A 1 90 ? 8.267 8.921 1.562 1.00 91.00 90 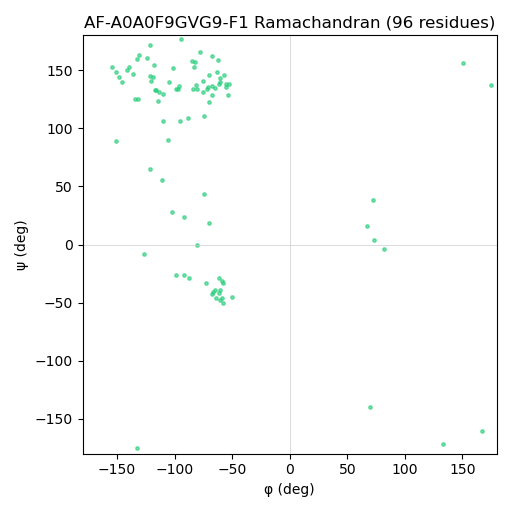GLU A C 1
ATOM 723 O O . GLU A 1 90 ? 8.106 9.563 2.598 1.00 91.00 90 GLU A O 1
ATOM 728 N N . THR A 1 91 ? 8.032 9.452 0.357 1.00 89.94 91 THR A N 1
ATOM 729 C CA . THR A 1 91 ? 7.712 10.873 0.135 1.00 89.94 91 THR A CA 1
ATOM 730 C C . THR A 1 91 ? 6.373 11.267 0.757 1.00 89.94 91 THR A C 1
ATOM 732 O O . THR A 1 91 ? 6.233 12.354 1.312 1.00 89.94 91 THR A O 1
ATOM 735 N N . GLU A 1 92 ? 5.373 10.390 0.669 1.00 88.62 92 GLU A N 1
ATOM 736 C CA . GLU A 1 92 ? 4.052 10.613 1.260 1.00 88.62 92 GLU A CA 1
ATOM 737 C C . GLU A 1 92 ? 4.016 10.299 2.767 1.00 88.62 92 GLU A C 1
ATOM 739 O O . GLU A 1 92 ? 2.980 10.491 3.411 1.00 88.62 92 GLU A O 1
ATOM 744 N N . GLY A 1 93 ? 5.142 9.860 3.342 1.00 87.50 93 GLY A N 1
ATOM 745 C CA . GLY A 1 93 ? 5.287 9.579 4.764 1.00 87.50 93 GLY A CA 1
ATOM 746 C C . GLY A 1 93 ? 4.550 8.317 5.192 1.00 87.50 93 GLY A C 1
ATOM 747 O O . GLY A 1 93 ? 3.926 8.314 6.246 1.00 87.50 93 GLY A O 1
ATOM 748 N N . PHE A 1 94 ? 4.555 7.268 4.375 1.00 88.38 94 PHE A N 1
ATOM 749 C CA . PHE A 1 94 ? 4.103 5.941 4.774 1.00 88.38 94 PHE A CA 1
ATOM 750 C C . PHE A 1 94 ? 5.213 5.174 5.493 1.00 88.38 94 PHE A C 1
ATOM 752 O O . PHE A 1 94 ? 6.392 5.358 5.220 1.00 88.38 94 PHE A O 1
ATOM 759 N N . ALA A 1 95 ? 4.825 4.259 6.371 1.00 86.56 95 ALA A N 1
ATOM 760 C CA . ALA A 1 95 ? 5.676 3.244 6.972 1.00 86.56 95 ALA A CA 1
ATOM 761 C C . ALA A 1 95 ? 4.915 1.919 7.047 1.00 86.56 95 ALA A C 1
ATOM 763 O O . ALA A 1 95 ? 3.685 1.897 7.084 1.00 86.56 95 ALA A O 1
ATOM 764 N N . ARG A 1 96 ? 5.628 0.797 7.036 1.00 85.06 96 ARG A N 1
ATOM 765 C CA . ARG A 1 96 ? 4.994 -0.524 7.060 1.00 85.06 96 ARG A CA 1
ATOM 766 C C . ARG A 1 96 ? 4.389 -0.796 8.441 1.00 85.06 96 ARG A C 1
ATOM 768 O O . ARG A 1 96 ? 5.061 -0.593 9.446 1.00 85.06 96 ARG A O 1
ATOM 775 N N . ALA A 1 97 ? 3.156 -1.293 8.488 1.00 79.75 97 ALA A N 1
ATOM 776 C CA . ALA A 1 97 ? 2.575 -1.809 9.725 1.00 79.75 97 ALA A CA 1
ATOM 777 C C . ALA A 1 97 ? 3.188 -3.190 10.038 1.00 79.75 97 ALA A C 1
ATOM 779 O O . ALA A 1 97 ? 3.296 -4.033 9.141 1.00 79.75 97 ALA A O 1
ATOM 780 N N . LYS A 1 98 ? 3.648 -3.394 11.277 1.00 69.31 98 LYS A N 1
ATOM 781 C CA . LYS A 1 98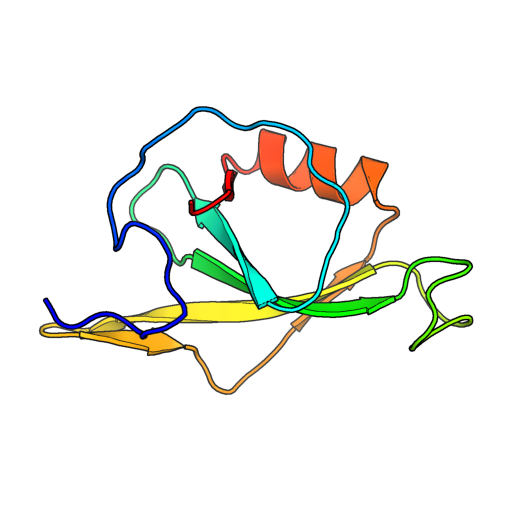 ? 4.336 -4.607 11.752 1.00 69.31 98 LYS A CA 1
ATOM 782 C C . LYS A 1 98 ? 3.541 -5.309 12.834 1.00 69.31 98 LYS A C 1
ATOM 784 O O . LYS A 1 98 ? 3.015 -4.598 13.711 1.00 69.31 98 LYS A O 1
#

Secondary structure (DSSP, 8-state):
-B--TT-TTTT---S--------TT-EEEESSSS-EEEEEEEE-TT-TT--SSS-EEEEEEEEE-SSBEEE-S--EEEE--HHHHHHHHHHTTEEE--

pLDDT: mean 83.64, std 10.02, range [57.94, 94.5]

Solvent-accessible surface area (backbone atoms only — not comparable to full-atom values): 5739 Å² total; per-residue (Å²): 121,48,67,50,92,83,42,45,65,59,96,60,90,85,62,78,66,65,89,69,86,90,51,65,70,42,38,38,31,37,83,56,104,58,54,35,36,33,27,73,38,60,29,40,87,85,32,94,90,30,68,78,78,80,38,21,35,32,32,26,40,40,45,83,54,99,59,36,41,43,73,48,90,62,68,52,77,46,77,35,52,71,70,54,46,46,52,46,34,54,74,70,37,28,20,64,52,88

Foldseek 3Di:
DAEDPLQAPGPDDDDFADQDPDDASWWKDAPDPFWIKGFHDFAADPDPPHHDDFGWTKIWTWDDDPPYIDTDPDIDTDGDHSVVVSVVCVVRRIHTRD